Protein AF-A0A936JVP0-F1 (afdb_monomer_lite)

Radius of gyration: 25.4 Å; chains: 1; bounding box: 82×19×57 Å

Foldseek 3Di:
DDDDDDDDDDDPDDPPPDPPPPFDKKKKKKWWADDPGIFIFIFIDTDDPVVRQVVRLLVSQLRVCVVVVPPDSVVSSVVSVVCVVVVVTDMDMDMDD

Secondary structure (DSSP, 8-state):
------------S-----------EEEEEEEEEETTEEEEEEEEEES-HHHHHHHHHHHHHHHHHHHTT-SSHHHHHHHHHHHHHTTSSEEEEEEE-

pLDDT: mean 82.04, std 18.52, range [40.12, 96.69]

Structure (mmCIF, N/CA/C/O backbone):
data_AF-A0A936JVP0-F1
#
_entry.id   AF-A0A936JVP0-F1
#
loop_
_atom_site.group_PDB
_atom_site.id
_atom_site.type_symbol
_atom_site.label_atom_id
_atom_site.label_alt_id
_atom_site.label_comp_id
_atom_site.label_asym_id
_atom_site.label_entity_id
_atom_site.label_seq_id
_atom_site.pdbx_PDB_ins_code
_atom_site.Cartn_x
_atom_site.Cartn_y
_atom_site.Cartn_z
_atom_site.occupancy
_atom_site.B_iso_or_equiv
_atom_site.auth_seq_id
_atom_site.auth_comp_id
_atom_site.auth_asym_id
_atom_site.auth_atom_id
_atom_site.pdbx_PDB_model_num
ATOM 1 N N . MET A 1 1 ? 69.431 3.680 -29.380 1.00 40.12 1 MET A N 1
ATOM 2 C CA . MET A 1 1 ? 68.578 4.792 -29.853 1.00 40.12 1 MET A CA 1
ATOM 3 C C . MET A 1 1 ? 67.640 4.248 -30.928 1.00 40.12 1 MET A C 1
ATOM 5 O O . MET A 1 1 ? 68.020 4.222 -32.086 1.00 40.12 1 MET A O 1
ATOM 9 N N . HIS A 1 2 ? 66.466 3.729 -30.556 1.00 40.94 2 HIS A N 1
ATOM 10 C CA . HIS A 1 2 ? 65.442 3.318 -31.525 1.00 40.94 2 HIS A CA 1
ATOM 11 C C . HIS A 1 2 ? 64.364 4.398 -31.545 1.00 40.94 2 HIS A C 1
ATOM 13 O O . HIS A 1 2 ? 63.685 4.630 -30.548 1.00 40.94 2 HIS A O 1
ATOM 19 N N . ARG A 1 3 ? 64.318 5.128 -32.659 1.00 43.69 3 ARG A N 1
ATOM 20 C CA . ARG A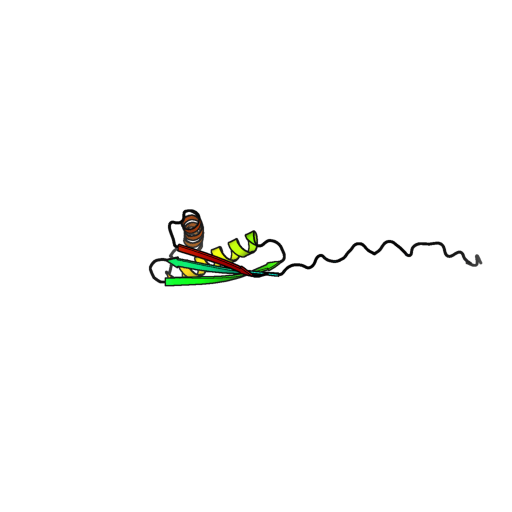 1 3 ? 63.487 6.307 -32.870 1.00 43.69 3 ARG A CA 1
ATOM 21 C C . ARG A 1 3 ? 62.177 5.863 -33.511 1.00 43.69 3 ARG A C 1
ATOM 23 O O . ARG A 1 3 ? 62.169 5.295 -34.598 1.00 43.69 3 ARG A O 1
ATOM 30 N N . SER A 1 4 ? 61.100 6.114 -32.786 1.00 51.84 4 SER A N 1
ATOM 31 C CA . SER A 1 4 ? 59.708 6.022 -33.199 1.00 51.84 4 SER A CA 1
ATOM 32 C C . SER A 1 4 ? 59.441 6.817 -34.479 1.00 51.84 4 SER A C 1
ATOM 34 O O . SER A 1 4 ? 59.853 7.973 -34.540 1.00 51.84 4 SER A O 1
ATOM 36 N N . MET A 1 5 ? 58.688 6.261 -35.438 1.00 44.97 5 MET A N 1
ATOM 37 C CA . MET A 1 5 ? 57.749 7.054 -36.245 1.00 44.97 5 MET A CA 1
ATOM 38 C C . MET A 1 5 ? 56.774 6.203 -37.075 1.00 44.97 5 MET A C 1
ATOM 40 O O . MET A 1 5 ? 57.181 5.446 -37.946 1.00 44.97 5 MET A O 1
ATOM 44 N N . SER A 1 6 ? 55.489 6.452 -36.793 1.00 49.25 6 SER A N 1
ATOM 45 C CA . SER A 1 6 ? 54.334 6.492 -37.702 1.00 49.25 6 SER A CA 1
ATOM 46 C C . SER A 1 6 ? 53.842 5.209 -38.377 1.00 49.25 6 SER A C 1
ATOM 48 O O . SER A 1 6 ? 54.430 4.744 -39.341 1.00 49.25 6 SER A O 1
ATOM 50 N N . TRP A 1 7 ? 52.624 4.783 -38.022 1.00 45.66 7 TRP A N 1
ATOM 51 C CA . TRP A 1 7 ? 51.473 5.058 -38.894 1.00 45.66 7 TRP A CA 1
ATOM 52 C C . TRP A 1 7 ? 50.149 4.902 -38.135 1.00 45.66 7 TRP A C 1
ATOM 54 O O . TRP A 1 7 ? 49.799 3.850 -37.612 1.00 45.66 7 TRP A O 1
ATOM 64 N N . THR A 1 8 ? 49.429 6.011 -38.073 1.00 52.19 8 THR A N 1
ATOM 65 C CA . THR A 1 8 ? 48.005 6.157 -37.787 1.00 52.19 8 THR A CA 1
ATOM 66 C C . THR A 1 8 ? 47.155 5.145 -38.558 1.00 52.19 8 THR A C 1
ATOM 68 O O . THR A 1 8 ? 47.132 5.157 -39.785 1.00 52.19 8 THR A O 1
ATOM 71 N N . GLY A 1 9 ? 46.401 4.316 -37.837 1.00 44.22 9 GLY A N 1
ATOM 72 C CA . GLY A 1 9 ? 45.477 3.353 -38.425 1.00 44.22 9 GLY A CA 1
ATOM 73 C C . GLY A 1 9 ? 44.315 3.039 -37.491 1.00 44.22 9 GLY A C 1
ATOM 74 O O . GLY A 1 9 ? 44.351 2.062 -36.759 1.00 44.22 9 GLY A O 1
ATOM 75 N N . MET A 1 10 ? 43.273 3.871 -37.564 1.00 47.16 10 MET A N 1
ATOM 76 C CA . MET A 1 10 ? 41.887 3.392 -37.559 1.00 47.16 10 MET A CA 1
ATOM 77 C C . MET A 1 10 ? 41.370 2.697 -36.280 1.00 47.16 10 MET A C 1
ATOM 79 O O . MET A 1 10 ? 41.070 1.512 -36.293 1.00 47.16 10 MET A O 1
ATOM 83 N N . VAL A 1 11 ? 41.129 3.455 -35.201 1.00 48.59 11 VAL A N 1
ATOM 84 C CA . VAL A 1 11 ? 40.144 3.063 -34.164 1.00 48.59 11 VAL A CA 1
ATOM 85 C C . VAL A 1 11 ? 39.346 4.290 -33.704 1.00 48.59 11 VAL A C 1
ATOM 87 O O . VAL A 1 11 ? 39.334 4.674 -32.541 1.00 48.59 11 VAL A O 1
ATOM 90 N N . VAL A 1 12 ? 38.697 4.967 -34.646 1.00 52.69 12 VAL A N 1
ATOM 91 C CA . VAL A 1 12 ? 37.676 5.982 -34.357 1.00 52.69 12 VAL A CA 1
ATOM 92 C C . VAL A 1 12 ? 36.474 5.575 -35.186 1.00 52.69 12 VAL A C 1
ATOM 94 O O . VAL A 1 12 ? 36.484 5.874 -36.364 1.00 52.69 12 VAL A O 1
ATOM 97 N N . PHE A 1 13 ? 35.544 4.790 -34.626 1.00 48.59 13 PHE A N 1
ATOM 98 C CA . PHE A 1 13 ? 34.136 4.611 -35.055 1.00 48.59 13 PHE A CA 1
ATOM 99 C C . PHE A 1 13 ? 33.536 3.335 -34.422 1.00 48.59 13 PHE A C 1
ATOM 101 O O . PHE A 1 13 ? 33.266 2.362 -35.114 1.00 48.59 13 PHE A O 1
ATOM 108 N N . ALA A 1 14 ? 33.338 3.298 -33.097 1.00 48.06 14 ALA A N 1
ATOM 109 C CA . ALA A 1 14 ? 32.498 2.257 -32.470 1.00 48.06 14 ALA A CA 1
ATOM 110 C C . ALA A 1 14 ? 32.005 2.604 -31.047 1.00 48.06 14 ALA A C 1
ATOM 112 O O . ALA A 1 14 ? 31.790 1.715 -30.233 1.00 48.06 14 ALA A O 1
ATOM 113 N N . LEU A 1 15 ? 31.823 3.885 -30.712 1.00 46.78 15 LEU A N 1
ATOM 114 C CA . LEU A 1 15 ? 31.299 4.312 -29.400 1.00 46.78 15 LEU A CA 1
ATOM 115 C C . LEU A 1 15 ? 29.940 5.025 -29.530 1.00 46.78 15 LEU A C 1
ATOM 117 O O . LEU A 1 15 ? 29.671 6.010 -28.854 1.00 46.78 15 LEU A O 1
ATOM 121 N N . LEU A 1 16 ? 29.073 4.523 -30.419 1.00 54.44 16 LEU A N 1
ATOM 122 C CA . LEU A 1 16 ? 27.755 5.098 -30.738 1.00 54.44 16 LEU A CA 1
ATOM 123 C C . LEU A 1 16 ? 26.562 4.205 -30.336 1.00 54.44 16 LEU A C 1
ATOM 125 O O . LEU A 1 16 ? 25.522 4.235 -30.983 1.00 54.44 16 LEU A O 1
ATOM 129 N N . ALA A 1 17 ? 26.674 3.422 -29.258 1.00 53.62 17 ALA A N 1
ATOM 130 C CA . ALA A 1 17 ? 25.569 2.565 -28.801 1.00 53.62 17 ALA A CA 1
ATOM 131 C C . ALA A 1 17 ? 25.360 2.541 -27.277 1.00 53.62 17 ALA A C 1
ATOM 133 O O . ALA A 1 17 ? 24.949 1.531 -26.718 1.00 53.62 17 ALA A O 1
ATOM 134 N N . ALA A 1 18 ? 25.612 3.655 -26.591 1.00 52.78 18 ALA A N 1
ATOM 135 C CA . ALA A 1 18 ? 25.197 3.825 -25.201 1.00 52.78 18 ALA A CA 1
ATOM 136 C C . ALA A 1 18 ? 24.441 5.146 -25.048 1.00 52.78 18 ALA A C 1
ATOM 138 O O . ALA A 1 18 ? 24.904 6.074 -24.393 1.00 52.78 18 ALA A O 1
ATOM 139 N N . ALA A 1 19 ? 23.264 5.240 -25.670 1.00 55.44 19 ALA A N 1
ATOM 140 C CA . ALA A 1 19 ? 22.245 6.125 -25.128 1.00 55.44 19 ALA A CA 1
ATOM 141 C C . ALA A 1 19 ? 21.835 5.511 -23.778 1.00 55.44 19 ALA A C 1
ATOM 143 O O . ALA A 1 19 ? 21.286 4.405 -23.787 1.00 55.44 19 ALA A O 1
ATOM 144 N N . PRO A 1 20 ? 22.115 6.136 -22.616 1.00 55.28 20 PRO A N 1
ATOM 145 C CA . PRO A 1 20 ? 21.472 5.710 -21.386 1.00 55.28 20 PRO A CA 1
ATOM 146 C C . PRO A 1 20 ? 19.979 5.884 -21.636 1.00 55.28 20 PRO A C 1
ATOM 148 O O . PRO A 1 20 ? 19.508 7.004 -21.838 1.00 55.28 20 PRO A O 1
ATOM 151 N N . GLY A 1 21 ? 19.260 4.765 -21.747 1.00 56.50 21 GLY A N 1
ATOM 152 C CA . GLY A 1 21 ? 17.824 4.779 -21.976 1.00 56.50 21 GLY A CA 1
ATOM 153 C C . GLY A 1 21 ? 17.199 5.767 -21.005 1.00 56.50 21 GLY A C 1
ATOM 154 O O . GLY A 1 21 ? 17.508 5.721 -19.815 1.00 56.50 21 GLY A O 1
ATOM 155 N N . CYS A 1 22 ? 16.396 6.700 -21.524 1.00 56.78 22 CYS A N 1
ATOM 156 C CA . CYS A 1 22 ? 15.660 7.657 -20.712 1.00 56.78 22 CYS A CA 1
ATOM 157 C C . CYS A 1 22 ? 14.972 6.888 -19.583 1.00 56.78 22 CYS A C 1
ATOM 159 O O . CYS A 1 22 ? 13.982 6.189 -19.820 1.00 56.78 22 CYS A O 1
ATOM 161 N N . LYS A 1 23 ? 15.523 6.969 -18.370 1.00 61.81 23 LYS A N 1
ATOM 162 C CA . LYS A 1 23 ? 14.901 6.394 -17.189 1.00 61.81 23 LYS A CA 1
ATOM 163 C C . LYS A 1 23 ? 13.621 7.183 -16.974 1.00 61.81 23 LYS A C 1
ATOM 165 O O . LYS A 1 23 ? 13.653 8.324 -16.528 1.00 61.81 23 LYS A O 1
ATOM 170 N N . ARG A 1 24 ? 12.496 6.613 -17.403 1.00 73.12 24 ARG A N 1
ATOM 171 C CA . ARG A 1 24 ? 11.187 7.215 -17.168 1.00 73.12 24 ARG A CA 1
ATOM 172 C C . ARG A 1 24 ? 10.952 7.158 -15.666 1.00 73.12 24 ARG A C 1
ATOM 174 O O . ARG A 1 24 ? 10.887 6.072 -15.087 1.00 73.12 24 ARG A O 1
ATOM 181 N N . SER A 1 25 ? 10.921 8.331 -15.047 1.00 83.94 25 SER A N 1
ATOM 182 C CA . SER A 1 25 ? 10.476 8.490 -13.673 1.00 83.94 25 SER A CA 1
ATOM 183 C C . SER A 1 25 ? 9.012 8.092 -13.598 1.00 83.94 25 SER A C 1
ATOM 185 O O . SER A 1 25 ? 8.215 8.526 -14.417 1.00 83.94 25 SER A O 1
ATOM 187 N N . VAL A 1 26 ? 8.654 7.272 -12.623 1.00 91.69 26 VAL A N 1
ATOM 188 C CA . VAL A 1 26 ? 7.271 6.918 -12.332 1.00 91.69 26 VAL A CA 1
ATOM 189 C C . VAL A 1 26 ? 6.948 7.424 -10.939 1.00 91.69 26 VAL A C 1
ATOM 191 O O . VAL A 1 26 ? 7.692 7.182 -9.990 1.00 91.69 26 VAL A O 1
ATOM 194 N N . GLU A 1 27 ? 5.817 8.101 -10.808 1.00 93.94 27 GLU A N 1
ATOM 195 C CA . GLU A 1 27 ? 5.234 8.500 -9.536 1.00 93.94 27 GLU A CA 1
ATOM 196 C C . GLU A 1 27 ? 3.859 7.850 -9.400 1.00 93.94 27 GLU A C 1
ATOM 198 O O . GLU A 1 27 ? 2.935 8.174 -10.143 1.00 93.94 27 GLU A O 1
ATOM 203 N N . CYS A 1 28 ? 3.706 6.943 -8.439 1.00 95.00 28 CYS A N 1
ATOM 204 C CA . CYS A 1 28 ? 2.428 6.313 -8.133 1.00 95.00 28 CYS A CA 1
ATOM 205 C C . CYS A 1 28 ? 1.892 6.825 -6.807 1.00 95.00 28 CYS A C 1
ATOM 207 O O . CYS A 1 28 ? 2.612 6.906 -5.817 1.00 95.00 28 CYS A O 1
ATOM 209 N N . THR A 1 29 ? 0.604 7.136 -6.774 1.00 95.81 29 THR A N 1
ATOM 210 C CA . THR A 1 29 ? -0.119 7.543 -5.576 1.00 95.81 29 THR A CA 1
ATOM 211 C C . THR A 1 29 ? -1.222 6.542 -5.290 1.00 95.81 29 THR A C 1
ATOM 213 O O . THR A 1 29 ? -2.076 6.320 -6.145 1.00 95.81 29 THR A O 1
ATOM 216 N N . SER A 1 30 ? -1.210 5.967 -4.093 1.00 96.69 30 SER A N 1
ATOM 217 C CA . SER A 1 30 ? -2.211 5.021 -3.608 1.00 96.69 30 SER A CA 1
ATOM 218 C C . SER A 1 30 ? -3.020 5.631 -2.470 1.00 96.69 30 SER A C 1
ATOM 220 O O . SER A 1 30 ? -2.471 6.252 -1.560 1.00 96.69 30 SER A O 1
ATOM 222 N N . GLU A 1 31 ? -4.327 5.421 -2.517 1.00 95.69 31 GLU A N 1
ATOM 223 C CA . GLU A 1 31 ? -5.316 5.827 -1.526 1.00 95.69 31 GLU A CA 1
ATOM 224 C C . GLU A 1 31 ? -6.006 4.565 -1.011 1.00 95.69 31 GLU A C 1
ATOM 226 O O . GLU A 1 31 ? -6.579 3.822 -1.801 1.00 95.69 31 GLU A O 1
ATOM 231 N N . VAL A 1 32 ? -5.932 4.305 0.294 1.00 94.94 32 VAL A N 1
ATOM 232 C CA . VAL A 1 32 ? -6.593 3.179 0.970 1.00 94.94 32 VAL A CA 1
ATOM 233 C C . VAL A 1 32 ? -7.690 3.737 1.865 1.00 94.94 32 VAL A C 1
ATOM 235 O O . VAL A 1 32 ? -7.413 4.543 2.750 1.00 94.94 32 VAL A O 1
ATOM 238 N N . THR A 1 33 ? -8.930 3.313 1.655 1.00 92.19 33 THR A N 1
ATOM 239 C CA . THR A 1 33 ? -10.084 3.705 2.466 1.00 92.19 33 THR A CA 1
ATOM 240 C C . THR A 1 33 ? -10.439 2.573 3.419 1.00 92.19 33 THR A C 1
ATOM 242 O O . THR A 1 33 ? -10.807 1.476 2.997 1.00 92.19 33 THR A O 1
ATOM 245 N N . ALA A 1 34 ? -10.361 2.852 4.716 1.00 83.19 34 ALA A N 1
ATOM 246 C CA . ALA A 1 34 ? -10.722 1.912 5.765 1.00 83.19 34 ALA A CA 1
ATOM 247 C C . ALA A 1 34 ? -11.434 2.663 6.883 1.00 83.19 34 ALA A C 1
ATOM 249 O O . ALA A 1 34 ? -10.845 3.585 7.434 1.00 83.19 34 ALA A O 1
ATOM 250 N N . GLY A 1 35 ? -12.670 2.249 7.196 1.00 77.25 35 GLY A N 1
ATOM 251 C CA . GLY A 1 35 ? -13.497 2.634 8.354 1.00 77.25 35 GLY A CA 1
ATOM 252 C C . GLY A 1 35 ? -13.448 4.102 8.800 1.00 77.25 35 GLY A C 1
ATOM 253 O O . GLY A 1 35 ? -14.416 4.837 8.651 1.00 77.25 35 GLY A O 1
ATOM 254 N N . THR A 1 36 ? -12.327 4.500 9.393 1.00 77.06 36 THR A N 1
ATOM 255 C CA . THR A 1 36 ? -12.038 5.801 9.996 1.00 77.06 36 THR A CA 1
ATOM 256 C C . THR A 1 36 ? -11.540 6.873 9.021 1.00 77.06 36 THR A C 1
ATOM 258 O O . THR A 1 36 ? -11.485 8.041 9.401 1.00 77.06 36 THR A O 1
ATOM 261 N N . GLY A 1 37 ? -11.171 6.529 7.783 1.00 88.06 37 GLY A N 1
ATOM 262 C CA . GLY A 1 37 ? -10.741 7.527 6.805 1.00 88.06 37 GLY A CA 1
ATOM 263 C C . GLY A 1 37 ? -10.094 6.966 5.543 1.00 88.06 37 GLY A C 1
ATOM 264 O O . GLY A 1 37 ? -10.117 5.764 5.274 1.00 88.06 37 GLY A O 1
ATOM 265 N N . THR A 1 38 ? -9.519 7.876 4.755 1.00 93.50 38 THR A N 1
ATOM 266 C CA . THR A 1 38 ? -8.728 7.549 3.562 1.00 93.50 38 THR A CA 1
ATOM 267 C C . THR A 1 38 ? -7.273 7.938 3.786 1.00 93.50 38 THR A C 1
ATOM 269 O O . THR A 1 38 ? -6.967 9.071 4.153 1.00 93.50 38 THR A O 1
ATOM 272 N N . PHE A 1 39 ? -6.373 6.990 3.549 1.00 94.44 39 PHE A N 1
ATOM 273 C CA . PHE A 1 39 ? -4.944 7.100 3.793 1.00 94.44 39 PHE A CA 1
ATOM 274 C C . PHE A 1 39 ? -4.202 7.110 2.466 1.00 94.44 39 PHE A C 1
ATOM 276 O O . PHE A 1 39 ? -4.327 6.183 1.669 1.00 94.44 39 PHE A O 1
ATOM 283 N N . LYS A 1 40 ? -3.429 8.170 2.229 1.00 95.50 40 LYS A N 1
ATOM 284 C CA . LYS A 1 40 ? -2.772 8.421 0.946 1.00 95.50 40 LYS A CA 1
ATOM 285 C C . LYS A 1 40 ? -1.258 8.368 1.066 1.00 95.50 40 LYS A C 1
ATOM 287 O O . LYS A 1 40 ? -0.677 9.028 1.936 1.00 95.50 40 LYS A O 1
ATOM 292 N N . ALA A 1 41 ? -0.605 7.652 0.163 1.00 95.44 41 ALA A N 1
ATOM 293 C CA . ALA A 1 41 ? 0.844 7.671 0.025 1.00 95.44 41 ALA A CA 1
ATOM 294 C C . ALA A 1 41 ? 1.269 7.707 -1.439 1.00 95.44 41 ALA A C 1
ATOM 296 O O . ALA A 1 41 ? 0.570 7.207 -2.317 1.00 95.44 41 ALA A O 1
ATOM 297 N N . THR A 1 42 ? 2.426 8.312 -1.677 1.00 95.19 42 THR A N 1
ATOM 298 C CA . THR A 1 42 ? 3.016 8.463 -3.001 1.00 95.19 42 THR A CA 1
ATOM 299 C C . THR A 1 42 ? 4.410 7.865 -2.966 1.00 95.19 42 THR A C 1
ATOM 301 O O . THR A 1 42 ? 5.193 8.210 -2.084 1.00 95.19 42 THR A O 1
ATOM 304 N N . ALA A 1 43 ? 4.713 7.001 -3.927 1.00 94.50 43 ALA A N 1
ATOM 305 C CA . ALA A 1 43 ? 6.044 6.465 -4.152 1.00 94.50 43 ALA A CA 1
ATOM 306 C C . ALA A 1 43 ? 6.554 6.917 -5.519 1.00 94.50 43 ALA A C 1
ATOM 308 O O . ALA A 1 43 ? 5.785 7.057 -6.474 1.00 94.50 43 ALA A O 1
ATOM 309 N N . LYS A 1 44 ? 7.865 7.133 -5.602 1.00 93.44 44 LYS A N 1
ATOM 310 C CA . LYS A 1 44 ? 8.567 7.457 -6.843 1.00 93.44 44 LYS A CA 1
ATOM 311 C C . LYS A 1 44 ? 9.615 6.392 -7.119 1.00 93.44 44 LYS A C 1
ATOM 313 O O . LYS A 1 44 ? 10.230 5.881 -6.186 1.00 93.44 44 LYS A O 1
ATOM 318 N N . GLY A 1 45 ? 9.837 6.087 -8.385 1.00 89.81 45 GLY A N 1
ATOM 319 C CA . GLY A 1 45 ? 10.896 5.185 -8.816 1.00 89.81 45 GLY A CA 1
ATOM 320 C C . GLY A 1 45 ? 11.243 5.394 -10.280 1.00 89.81 45 GLY A C 1
ATOM 321 O O . GLY A 1 45 ? 10.627 6.199 -10.971 1.00 89.81 45 GLY A O 1
ATOM 322 N N . GLU A 1 46 ? 12.248 4.672 -10.749 1.00 87.06 46 GLU A N 1
ATOM 323 C CA . GLU A 1 46 ? 12.659 4.672 -12.149 1.00 87.06 46 GLU A CA 1
ATOM 324 C C . GLU A 1 46 ? 12.297 3.320 -12.773 1.00 87.06 46 GLU A C 1
ATOM 326 O O . GLU A 1 46 ? 12.513 2.278 -12.153 1.00 87.06 46 GLU A O 1
ATOM 331 N N . GLY A 1 47 ? 11.785 3.320 -14.006 1.00 83.50 47 GLY A N 1
ATOM 332 C CA . GLY A 1 47 ? 11.518 2.083 -14.746 1.00 83.50 47 GLY A CA 1
ATOM 333 C C . GLY A 1 47 ? 10.063 1.617 -14.667 1.00 83.50 47 GLY A C 1
ATOM 334 O O . GLY A 1 47 ? 9.171 2.303 -15.161 1.00 83.50 47 GLY A O 1
ATOM 335 N N . GLU A 1 48 ? 9.826 0.411 -14.148 1.00 84.88 48 GLU A N 1
ATOM 336 C CA . GLU A 1 48 ? 8.507 -0.233 -14.195 1.00 84.88 48 GLU A CA 1
ATOM 337 C C . GLU A 1 48 ? 7.507 0.361 -13.192 1.00 84.88 48 GLU A C 1
ATOM 339 O O . GLU A 1 48 ? 7.827 0.607 -12.029 1.00 84.88 48 GLU A O 1
ATOM 344 N N . GLU A 1 49 ? 6.249 0.519 -13.616 1.00 87.00 49 GLU A N 1
ATOM 345 C CA . GLU A 1 49 ? 5.183 1.052 -12.755 1.00 87.00 49 GLU A CA 1
ATOM 346 C C . GLU A 1 49 ? 4.785 0.086 -11.634 1.00 87.00 49 GLU A C 1
ATOM 348 O O . GLU A 1 49 ? 4.450 0.523 -10.536 1.00 87.00 49 GLU A O 1
ATOM 353 N N . GLY A 1 50 ? 4.846 -1.226 -11.880 1.00 89.19 50 GLY A N 1
ATOM 354 C CA . GLY A 1 50 ? 4.407 -2.254 -10.930 1.00 89.19 50 GLY A CA 1
ATOM 355 C C . GLY A 1 50 ? 5.093 -2.168 -9.556 1.00 89.19 50 GLY A C 1
ATOM 356 O O . GLY A 1 50 ? 4.395 -2.120 -8.538 1.00 89.19 50 GLY A O 1
ATOM 357 N N . PRO A 1 51 ? 6.438 -2.120 -9.487 1.00 92.06 51 PRO A N 1
ATOM 358 C CA . PRO A 1 51 ? 7.168 -1.931 -8.233 1.00 92.06 51 PRO A CA 1
ATOM 359 C C . PRO A 1 51 ? 6.813 -0.628 -7.505 1.00 92.06 51 PRO A C 1
ATOM 361 O O . PRO A 1 51 ? 6.598 -0.646 -6.292 1.00 92.06 51 PRO A O 1
ATOM 364 N N . VAL A 1 52 ? 6.689 0.487 -8.234 1.00 93.06 52 VAL A N 1
ATOM 365 C CA . VAL A 1 52 ? 6.370 1.806 -7.655 1.00 93.06 52 VAL A CA 1
ATOM 366 C C . VAL A 1 52 ? 4.934 1.842 -7.128 1.00 93.06 52 VAL A C 1
ATOM 368 O O . VAL A 1 52 ? 4.676 2.355 -6.041 1.00 93.06 52 VAL A O 1
ATOM 371 N N . MET A 1 53 ? 3.999 1.215 -7.839 1.00 93.50 53 MET A N 1
ATOM 372 C CA . MET A 1 53 ? 2.616 1.030 -7.404 1.00 93.50 53 MET A CA 1
ATOM 373 C C . MET A 1 53 ? 2.527 0.197 -6.120 1.00 93.50 53 MET A C 1
ATOM 375 O O . MET A 1 53 ? 1.833 0.592 -5.180 1.00 93.50 53 MET A O 1
ATOM 379 N N . LYS A 1 54 ? 3.250 -0.930 -6.045 1.00 93.38 54 LYS A N 1
ATOM 380 C CA . LYS A 1 54 ? 3.308 -1.764 -4.833 1.00 93.38 54 LYS A CA 1
ATOM 381 C C . LYS A 1 54 ? 3.889 -0.999 -3.646 1.00 93.38 54 LYS A C 1
ATOM 383 O O . LYS A 1 54 ? 3.342 -1.101 -2.549 1.00 93.38 54 LYS A O 1
ATOM 388 N N . ALA A 1 55 ? 4.946 -0.217 -3.865 1.00 94.94 55 ALA A N 1
ATOM 389 C CA . ALA A 1 55 ? 5.531 0.638 -2.837 1.00 94.94 55 ALA A CA 1
ATOM 390 C C . ALA A 1 55 ? 4.519 1.682 -2.336 1.00 94.94 55 ALA A C 1
ATOM 392 O O . ALA A 1 55 ? 4.245 1.739 -1.140 1.00 94.94 55 ALA A O 1
ATOM 393 N N . ALA A 1 56 ? 3.866 2.415 -3.246 1.00 95.69 56 ALA A N 1
ATOM 394 C CA . ALA A 1 56 ? 2.847 3.403 -2.888 1.00 95.69 56 ALA A CA 1
ATOM 395 C C . ALA A 1 56 ? 1.690 2.780 -2.090 1.00 95.69 56 ALA A C 1
ATOM 397 O O . ALA A 1 56 ? 1.217 3.363 -1.115 1.00 95.69 56 ALA A O 1
ATOM 398 N N . LEU A 1 57 ? 1.230 1.585 -2.481 1.00 95.62 57 LEU A N 1
ATOM 399 C CA . LEU A 1 57 ? 0.180 0.862 -1.760 1.00 95.62 57 LEU A CA 1
ATOM 400 C C . LEU A 1 57 ? 0.634 0.437 -0.358 1.00 95.62 57 LEU A C 1
ATOM 402 O O . LEU A 1 57 ? -0.107 0.629 0.607 1.00 95.62 57 LEU A O 1
ATOM 406 N N . ARG A 1 58 ? 1.848 -0.111 -0.232 1.00 96.31 58 ARG A N 1
ATOM 407 C CA . ARG A 1 58 ? 2.409 -0.525 1.060 1.00 96.31 58 A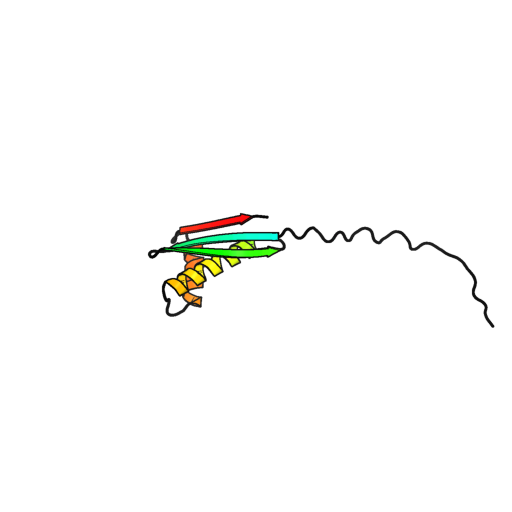RG A CA 1
ATOM 4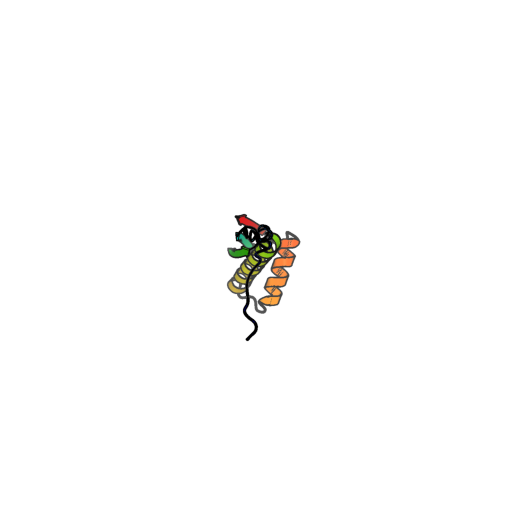08 C C . ARG A 1 58 ? 2.539 0.666 2.009 1.00 96.31 58 ARG A C 1
ATOM 410 O O . ARG A 1 58 ? 2.138 0.554 3.165 1.00 96.31 58 ARG A O 1
ATOM 417 N N . ASP A 1 59 ? 2.998 1.810 1.511 1.00 96.69 59 ASP A N 1
ATOM 418 C CA . ASP A 1 59 ? 3.124 3.039 2.297 1.00 96.69 59 ASP A CA 1
ATOM 419 C C . ASP A 1 59 ? 1.757 3.594 2.722 1.00 96.69 59 ASP A C 1
ATOM 421 O O . ASP A 1 59 ? 1.593 4.072 3.848 1.00 96.69 59 ASP A O 1
ATOM 425 N N . ALA A 1 60 ? 0.742 3.503 1.855 1.00 96.62 60 ALA A N 1
ATOM 426 C CA . ALA A 1 60 ? -0.624 3.902 2.190 1.00 96.62 60 ALA A CA 1
ATOM 427 C C . ALA A 1 60 ? -1.207 2.998 3.289 1.00 96.62 60 ALA A C 1
ATOM 429 O O . ALA A 1 60 ? -1.755 3.498 4.275 1.00 96.62 60 ALA A O 1
ATOM 430 N N . CYS A 1 61 ? -1.002 1.683 3.177 1.00 95.62 61 CYS A N 1
ATOM 431 C CA . CYS A 1 61 ? -1.339 0.716 4.220 1.00 95.62 61 CYS A CA 1
ATOM 432 C C . CYS A 1 61 ? -0.576 0.980 5.526 1.00 95.62 61 CYS A C 1
ATOM 434 O O . CYS A 1 61 ? -1.154 0.876 6.604 1.00 95.62 61 CYS A O 1
ATOM 436 N N . GLN A 1 62 ? 0.697 1.375 5.463 1.00 96.56 62 GLN A N 1
ATOM 437 C CA . GLN A 1 62 ? 1.470 1.732 6.652 1.00 96.56 62 GLN A CA 1
ATOM 438 C C . GLN A 1 62 ? 0.889 2.962 7.350 1.00 96.56 62 GLN A C 1
ATOM 440 O O . GLN A 1 62 ? 0.690 2.932 8.565 1.00 96.56 62 GLN A O 1
ATOM 445 N N . LYS A 1 63 ? 0.536 4.012 6.598 1.00 95.38 63 LYS A N 1
ATOM 446 C CA . LYS A 1 63 ? -0.150 5.190 7.153 1.00 95.38 63 LYS A CA 1
ATOM 447 C C . LYS A 1 63 ? -1.497 4.836 7.772 1.00 95.38 63 LYS A C 1
ATOM 449 O O . LYS A 1 63 ? -1.806 5.353 8.841 1.00 95.38 63 LYS A O 1
ATOM 454 N N . MET A 1 64 ? -2.260 3.948 7.137 1.00 95.19 64 MET A N 1
ATOM 455 C CA . MET A 1 64 ? -3.502 3.421 7.701 1.00 95.19 64 MET A CA 1
ATOM 456 C C . MET A 1 64 ? -3.238 2.746 9.047 1.00 95.19 64 MET A C 1
ATOM 458 O O . MET A 1 64 ? -3.806 3.158 10.049 1.00 95.19 64 MET A O 1
ATOM 462 N N . CYS A 1 65 ? -2.324 1.777 9.093 1.00 94.69 65 CYS A N 1
ATOM 463 C CA . CYS A 1 65 ? -2.024 1.008 10.299 1.00 94.69 65 CYS A CA 1
ATOM 464 C C . CYS A 1 65 ? -1.500 1.868 11.456 1.00 94.69 65 CYS A C 1
ATOM 466 O O . CYS A 1 65 ? -1.862 1.636 12.611 1.00 94.69 65 CYS A O 1
ATOM 468 N N . VAL A 1 66 ? -0.678 2.878 11.159 1.00 94.50 66 VAL A N 1
ATOM 469 C CA . VAL A 1 66 ? -0.222 3.858 12.155 1.00 94.50 66 VAL A CA 1
ATOM 470 C C . VAL A 1 66 ? -1.384 4.747 12.607 1.00 94.50 66 VAL A C 1
ATOM 472 O O . VAL A 1 66 ? -1.580 4.933 13.807 1.00 94.50 66 VAL A O 1
ATOM 475 N N . GLY A 1 67 ? -2.192 5.254 11.672 1.00 91.69 67 GLY A N 1
ATOM 476 C CA . GLY A 1 67 ? -3.347 6.108 11.962 1.00 91.69 67 GLY A CA 1
ATOM 477 C C . GLY A 1 67 ? -4.427 5.409 12.791 1.00 91.69 67 GLY A C 1
ATOM 478 O O . GLY A 1 67 ? -5.035 6.029 13.660 1.00 91.69 67 GLY A O 1
ATOM 479 N N . THR A 1 68 ? -4.616 4.104 12.592 1.00 90.38 68 THR A N 1
ATOM 480 C CA . THR A 1 68 ? -5.526 3.265 13.385 1.00 90.38 68 THR A CA 1
ATOM 481 C C . THR A 1 68 ? -4.884 2.708 14.657 1.00 90.38 68 THR A C 1
ATOM 483 O O . THR A 1 68 ? -5.532 1.941 15.363 1.00 90.38 68 THR A O 1
ATOM 486 N N . LYS A 1 69 ? -3.625 3.062 14.957 1.00 91.31 69 LYS A N 1
ATOM 487 C CA . LYS A 1 69 ? -2.870 2.591 16.132 1.00 91.31 69 LYS A CA 1
ATOM 488 C C . LYS A 1 69 ? -2.832 1.061 16.249 1.00 91.31 69 LYS A C 1
ATOM 490 O O . LYS A 1 69 ? -3.065 0.503 17.321 1.00 91.31 69 LYS A O 1
ATOM 495 N N . ALA A 1 70 ? -2.562 0.373 15.141 1.00 91.19 70 ALA A N 1
ATOM 496 C CA . ALA A 1 70 ? -2.457 -1.081 15.146 1.00 91.19 70 ALA A CA 1
ATOM 497 C C . ALA A 1 70 ? -1.322 -1.548 16.078 1.00 91.19 70 ALA A C 1
ATOM 499 O O . ALA A 1 70 ? -0.206 -1.039 16.007 1.00 91.19 70 ALA A O 1
ATOM 500 N N . ALA A 1 71 ? -1.598 -2.550 16.919 1.00 92.62 71 ALA A N 1
ATOM 501 C CA . ALA A 1 71 ? -0.625 -3.087 17.877 1.00 92.62 71 ALA A CA 1
ATOM 502 C C . ALA A 1 71 ? 0.608 -3.716 17.197 1.00 92.62 71 ALA A C 1
ATOM 504 O O . ALA A 1 71 ? 1.705 -3.689 17.746 1.00 92.62 71 ALA A O 1
ATOM 505 N N . MET A 1 72 ? 0.432 -4.262 15.989 1.00 95.50 72 MET A N 1
ATOM 506 C CA . MET A 1 72 ? 1.504 -4.814 15.160 1.00 95.50 72 MET A CA 1
ATOM 507 C C . MET A 1 72 ? 1.424 -4.217 13.755 1.00 95.50 72 MET A C 1
ATOM 509 O O . MET A 1 72 ? 0.599 -4.634 12.939 1.00 95.50 72 MET A O 1
ATOM 513 N N . ILE A 1 73 ? 2.283 -3.236 13.470 1.00 95.38 73 ILE A N 1
ATOM 514 C CA . ILE A 1 73 ? 2.246 -2.490 12.204 1.00 95.38 73 ILE A CA 1
ATOM 515 C C . ILE A 1 73 ? 2.503 -3.406 11.005 1.00 95.38 73 ILE A C 1
ATOM 517 O O . ILE A 1 73 ? 1.722 -3.380 10.062 1.00 95.38 73 ILE A O 1
ATOM 521 N N . ASP A 1 74 ? 3.531 -4.254 11.038 1.00 94.50 74 ASP A N 1
ATOM 522 C CA . ASP A 1 74 ? 3.914 -5.055 9.864 1.00 94.50 74 ASP A CA 1
ATOM 523 C C . ASP A 1 74 ? 2.854 -6.112 9.492 1.00 94.50 74 ASP A C 1
ATOM 525 O O . ASP A 1 74 ? 2.497 -6.283 8.321 1.00 94.50 74 ASP A O 1
ATOM 529 N N . ALA A 1 75 ? 2.249 -6.744 10.505 1.00 96.06 75 ALA A N 1
ATOM 530 C CA . ALA A 1 75 ? 1.119 -7.654 10.321 1.00 96.06 75 ALA A CA 1
ATOM 531 C C . ALA A 1 75 ? -0.110 -6.921 9.758 1.00 96.06 75 ALA A C 1
ATOM 533 O O . ALA A 1 75 ? -0.761 -7.418 8.838 1.00 96.06 75 ALA A O 1
ATOM 534 N N . CYS A 1 76 ? -0.400 -5.715 10.259 1.00 96.12 76 CYS A N 1
ATOM 535 C CA . CYS A 1 76 ? -1.480 -4.878 9.745 1.00 96.12 76 CYS A CA 1
ATOM 536 C C . CYS A 1 76 ? -1.239 -4.461 8.286 1.00 96.12 76 CYS A C 1
ATOM 538 O O . CYS A 1 76 ? -2.153 -4.549 7.468 1.00 96.12 76 CYS A O 1
ATOM 540 N N . VAL A 1 77 ? -0.013 -4.067 7.932 1.00 96.69 77 VAL A N 1
ATOM 541 C CA . VAL A 1 77 ? 0.345 -3.684 6.559 1.00 96.69 77 VAL A CA 1
ATOM 542 C C . VAL A 1 77 ? 0.178 -4.870 5.617 1.00 96.69 77 VAL A C 1
ATOM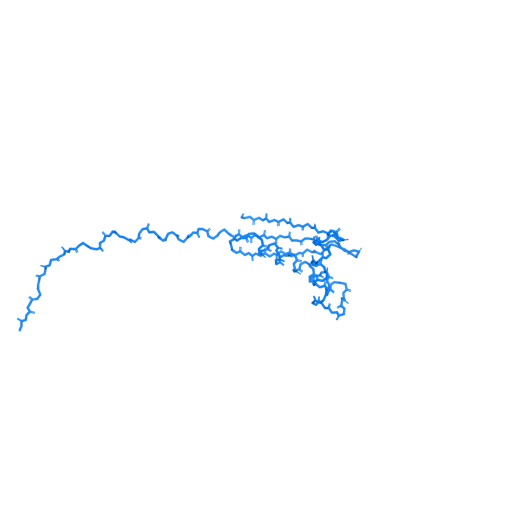 544 O O . VAL A 1 77 ? -0.464 -4.738 4.576 1.00 96.69 77 VAL A O 1
ATOM 547 N N . SER A 1 78 ? 0.686 -6.041 6.001 1.00 96.56 78 SER A N 1
ATOM 548 C CA . SER A 1 78 ? 0.546 -7.271 5.214 1.00 96.56 78 SER A CA 1
ATOM 549 C C . SER A 1 78 ? -0.925 -7.634 5.000 1.00 96.56 78 SER A C 1
ATOM 551 O O . SER A 1 78 ? -1.349 -7.907 3.876 1.00 96.56 78 SER A O 1
ATOM 553 N N . LYS A 1 79 ? -1.733 -7.556 6.064 1.00 95.44 79 LYS A N 1
ATOM 554 C CA . LYS A 1 79 ? -3.181 -7.781 6.014 1.00 95.44 79 LYS A CA 1
ATOM 555 C C . LYS A 1 79 ? -3.882 -6.777 5.096 1.00 95.44 79 LYS A C 1
ATOM 557 O O . LYS A 1 79 ? -4.685 -7.188 4.269 1.00 95.44 79 LYS A O 1
ATOM 562 N N . CYS A 1 80 ? -3.540 -5.495 5.199 1.00 94.69 80 CYS A N 1
ATOM 563 C CA . CYS A 1 80 ? -4.085 -4.425 4.366 1.00 94.69 80 CYS A CA 1
ATOM 564 C C . CYS A 1 80 ? -3.829 -4.678 2.879 1.00 94.69 80 CYS A C 1
ATOM 566 O O . CYS A 1 80 ? -4.762 -4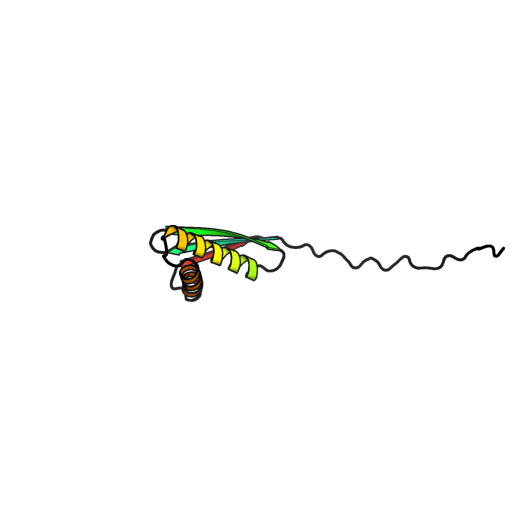.643 2.084 1.00 94.69 80 CYS A O 1
ATOM 568 N N . VAL A 1 81 ? -2.594 -5.015 2.497 1.00 95.12 81 VAL A N 1
ATOM 569 C CA . VAL A 1 81 ? -2.251 -5.305 1.095 1.00 95.12 81 VAL A CA 1
ATOM 570 C C . VAL A 1 81 ? -3.038 -6.510 0.564 1.00 95.12 81 VAL A C 1
ATOM 572 O O . VAL A 1 81 ? -3.543 -6.473 -0.562 1.00 95.12 81 VAL A O 1
ATOM 575 N N . VAL A 1 82 ? -3.188 -7.564 1.373 1.00 95.44 82 VAL A N 1
ATOM 576 C CA . VAL A 1 82 ? -3.997 -8.742 1.016 1.00 95.44 82 VAL A CA 1
ATOM 577 C C . VAL A 1 82 ? -5.477 -8.383 0.894 1.00 95.44 82 VAL A C 1
ATOM 579 O O . VAL A 1 82 ? -6.120 -8.785 -0.071 1.00 95.44 82 VAL A O 1
ATOM 582 N N . ASP A 1 83 ? -6.021 -7.607 1.830 1.00 94.06 83 ASP A N 1
ATOM 583 C CA . ASP A 1 83 ? -7.430 -7.214 1.826 1.00 94.06 83 ASP A CA 1
ATOM 584 C C . ASP A 1 83 ? -7.754 -6.269 0.656 1.00 94.06 83 ASP A C 1
ATOM 586 O O . ASP A 1 83 ? -8.821 -6.404 0.059 1.00 94.06 83 ASP A O 1
ATOM 590 N N . VAL A 1 84 ? -6.829 -5.386 0.259 1.00 93.19 84 VAL A N 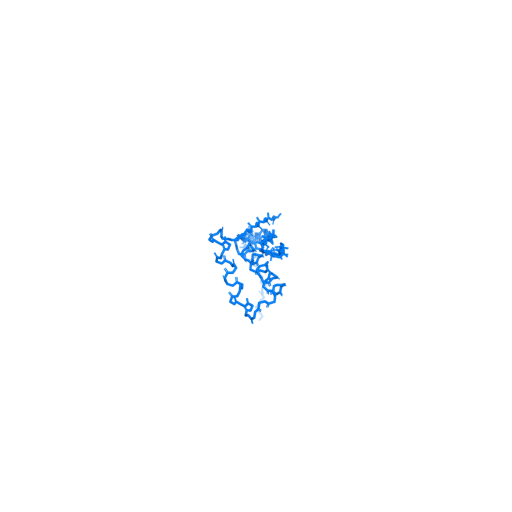1
ATOM 591 C CA . VAL A 1 84 ? -6.933 -4.600 -0.986 1.00 93.19 84 VAL A CA 1
ATOM 592 C C . VAL A 1 84 ? -6.944 -5.519 -2.204 1.00 93.19 84 VAL A C 1
ATOM 594 O O . VAL A 1 84 ? -7.807 -5.386 -3.067 1.00 93.19 84 VAL A O 1
ATOM 597 N N . SER A 1 85 ? -6.013 -6.475 -2.268 1.00 89.81 85 SER A N 1
ATOM 598 C CA . SER A 1 85 ? -5.902 -7.406 -3.402 1.00 89.81 85 SER A CA 1
ATOM 599 C C . SER A 1 85 ? -7.125 -8.320 -3.523 1.00 89.81 85 SER A C 1
ATOM 601 O O . SER A 1 85 ? -7.510 -8.704 -4.622 1.00 89.81 85 SER A O 1
ATOM 603 N N . ALA A 1 86 ? -7.761 -8.636 -2.395 1.00 92.75 86 ALA A N 1
ATOM 604 C CA . ALA A 1 86 ? -9.010 -9.383 -2.318 1.00 92.75 86 ALA A CA 1
ATOM 605 C C . ALA A 1 86 ? -10.265 -8.492 -2.430 1.00 92.75 86 ALA A C 1
ATOM 607 O O . ALA A 1 86 ? -11.366 -8.984 -2.188 1.00 92.75 86 ALA A O 1
ATOM 608 N N . ALA A 1 87 ? -10.111 -7.197 -2.742 1.00 89.75 87 ALA A N 1
ATOM 609 C CA . ALA A 1 87 ? -11.185 -6.205 -2.854 1.00 89.75 87 ALA A CA 1
ATOM 610 C C . ALA A 1 87 ? -12.104 -6.100 -1.616 1.00 89.75 87 ALA A C 1
ATOM 612 O O . ALA A 1 87 ? -13.260 -5.693 -1.716 1.00 89.75 87 ALA A O 1
ATOM 613 N N . LYS A 1 88 ? -11.592 -6.454 -0.432 1.00 88.62 88 LYS A N 1
ATOM 614 C CA . LYS A 1 88 ? -12.314 -6.358 0.848 1.00 88.62 88 LYS A CA 1
ATOM 615 C C . LYS A 1 88 ? -12.311 -4.942 1.410 1.00 88.62 88 LYS A C 1
ATOM 617 O O . LYS A 1 88 ? -13.226 -4.573 2.139 1.00 88.62 88 LYS A O 1
ATOM 622 N N . ILE A 1 89 ? -11.276 -4.168 1.090 1.00 88.25 89 ILE A N 1
ATOM 623 C CA . ILE A 1 89 ? -11.170 -2.751 1.433 1.00 88.25 89 ILE A CA 1
ATOM 624 C C . ILE A 1 89 ? -10.954 -1.931 0.166 1.00 88.25 89 ILE A C 1
ATOM 626 O O . ILE A 1 89 ? -10.330 -2.392 -0.792 1.00 88.25 89 ILE A O 1
ATOM 630 N N . GLY A 1 90 ? -11.498 -0.716 0.152 1.00 88.69 90 GLY A N 1
ATOM 631 C CA . GLY A 1 90 ? -11.380 0.170 -0.996 1.00 88.69 90 GLY A CA 1
ATOM 632 C C . GLY A 1 90 ? -9.953 0.684 -1.126 1.00 88.69 90 GLY A C 1
ATOM 633 O O . GLY A 1 90 ? -9.412 1.248 -0.177 1.00 88.69 90 GLY A O 1
ATOM 634 N N . ALA A 1 91 ? -9.354 0.538 -2.303 1.00 92.12 91 ALA A N 1
ATOM 635 C CA . ALA A 1 91 ? -8.131 1.247 -2.638 1.00 92.12 91 ALA A CA 1
ATOM 636 C C . ALA A 1 91 ? -8.148 1.729 -4.085 1.00 92.12 91 ALA A C 1
ATOM 638 O O . ALA A 1 91 ? -8.756 1.112 -4.961 1.00 92.12 91 ALA A O 1
ATOM 639 N N . ARG A 1 92 ? -7.465 2.842 -4.335 1.00 92.88 92 ARG A N 1
ATOM 640 C CA . ARG A 1 92 ? -7.220 3.375 -5.674 1.00 92.88 92 ARG A CA 1
ATOM 641 C C . ARG A 1 92 ? -5.753 3.713 -5.808 1.00 92.88 92 ARG A C 1
ATOM 643 O O . ARG A 1 92 ? -5.190 4.347 -4.924 1.00 92.88 92 ARG A O 1
ATOM 650 N N . THR A 1 93 ? -5.158 3.337 -6.930 1.00 92.31 93 THR A N 1
ATOM 651 C CA . THR A 1 93 ? -3.797 3.746 -7.269 1.00 92.31 93 THR A CA 1
ATOM 652 C C . THR A 1 93 ? -3.798 4.449 -8.613 1.00 92.31 93 THR A C 1
ATOM 654 O O . THR A 1 93 ? -4.490 4.041 -9.542 1.00 92.31 93 THR A O 1
ATOM 657 N N . SER A 1 94 ? -3.048 5.538 -8.710 1.00 93.19 94 SER A N 1
ATOM 658 C CA . SER A 1 94 ? -2.852 6.309 -9.935 1.00 93.19 94 SER A CA 1
ATOM 659 C C . SER A 1 94 ? -1.364 6.544 -10.136 1.00 93.19 94 SER A C 1
ATOM 661 O O . SER A 1 94 ? -0.709 7.057 -9.231 1.00 93.19 94 SER A O 1
ATOM 663 N N . CYS A 1 95 ? -0.840 6.187 -11.305 1.00 90.75 95 CYS A N 1
ATOM 664 C CA . CYS A 1 95 ? 0.561 6.396 -11.662 1.00 90.75 95 CYS A CA 1
ATOM 665 C C . CYS A 1 95 ? 0.696 7.460 -12.753 1.00 90.75 95 CYS A C 1
ATOM 667 O O . CYS A 1 95 ? -0.146 7.566 -13.646 1.00 90.75 95 CYS A O 1
ATOM 669 N N . LYS A 1 96 ? 1.753 8.263 -12.652 1.00 89.00 96 LYS A N 1
ATOM 670 C CA . LYS A 1 96 ? 2.173 9.276 -13.623 1.00 89.00 96 LYS A CA 1
ATOM 671 C C . LYS A 1 96 ? 3.612 8.981 -14.049 1.00 89.00 96 LYS A C 1
ATOM 673 O O . LYS A 1 96 ? 4.393 8.485 -13.237 1.00 89.00 96 LYS A O 1
ATOM 678 N N . LYS A 1 97 ? 3.927 9.267 -15.310 1.00 80.38 97 LYS A N 1
ATOM 679 C CA . LYS A 1 97 ? 5.244 9.089 -15.940 1.00 80.38 97 LYS A CA 1
ATOM 680 C C . LYS A 1 97 ? 5.836 10.441 -16.307 1.00 80.38 97 LYS A C 1
ATOM 682 O O . LYS A 1 97 ? 5.017 11.334 -16.618 1.00 80.38 97 LYS A O 1
#

Sequence (97 aa):
MHRSMSWTGMVVFALLAAAPGCKRSVECTSEVTAGTGTFKATAKGEGEEGPVMKAALRDACQKMCVGTKAAMIDACVSKCVVDVSAAKIGARTSCKK